Protein AF-A0A3C0KYB4-F1 (afdb_monomer_lite)

Sequence (157 aa):
STVRALIQLGHLSERVPTQLRNATVFNRALFWNMKHEPSVLAAITDAELQVWLDALTALPLQMTPSKAPGLELVQRELRQAAALCQHGLEKLQLKRLATAGILSPAKQRIRFNRLKQSQSSLIDEHQALWLSRNRLGGLKESVAHLAVRLPAARPNH

Foldseek 3Di:
DLVVLVVLLVCLQVLDDFPDDPDGLLLVLQLDQLPDDPVRLVPQDPVNLVSSLVSLVCSLVVDDQDPPVVVNLSSLVSNLSSLSSNLSSLSVVLSVCVVVVVDDLVRSVVSVVVSVVSLVVSLVSLLVSCVVPHDPPPNVVVSVSSPRHHDPSDDDD

pLDDT: mean 89.82, std 9.38, range [36.19, 97.06]

Radius of gyration: 16.48 Å; chains: 1; bounding box: 40×35×43 Å

Structure (mmCIF, N/CA/C/O backbone):
data_AF-A0A3C0KYB4-F1
#
_entry.id   AF-A0A3C0KYB4-F1
#
loop_
_atom_site.group_PDB
_atom_site.id
_atom_site.type_symbol
_atom_site.label_atom_id
_atom_site.label_alt_id
_atom_site.label_comp_id
_atom_site.label_asym_id
_atom_site.label_entity_id
_atom_site.label_seq_id
_atom_site.pdbx_PDB_ins_code
_atom_site.Cartn_x
_atom_site.Cartn_y
_atom_site.Cartn_z
_atom_site.occupancy
_atom_site.B_iso_or_equiv
_atom_site.auth_seq_id
_atom_site.auth_comp_id
_atom_site.auth_asym_id
_atom_site.auth_atom_id
_atom_site.pdbx_PDB_model_num
ATOM 1 N N . SER A 1 1 ? 0.353 15.837 14.507 1.00 86.94 1 SER A N 1
ATOM 2 C CA . SER A 1 1 ? -0.878 15.431 15.221 1.00 86.94 1 SER A CA 1
ATOM 3 C C . SER A 1 1 ? -1.648 14.431 14.367 1.00 86.94 1 SER A C 1
ATOM 5 O O . SER A 1 1 ? -1.530 14.484 13.146 1.00 86.94 1 SER A O 1
ATOM 7 N N . THR A 1 2 ? -2.443 13.539 14.973 1.00 90.75 2 THR A N 1
ATOM 8 C CA . THR A 1 2 ? -3.239 12.519 14.250 1.00 90.75 2 THR A CA 1
ATOM 9 C C . THR A 1 2 ? -4.149 13.125 13.180 1.00 90.75 2 THR A C 1
ATOM 11 O O . THR A 1 2 ? -4.204 12.620 12.067 1.00 90.75 2 THR A O 1
ATOM 14 N N . VAL A 1 3 ? -4.797 14.257 13.478 1.00 90.88 3 VAL A N 1
ATOM 15 C CA . VAL A 1 3 ? -5.669 14.969 12.526 1.00 90.88 3 VAL A CA 1
ATOM 16 C C . VAL A 1 3 ? -4.907 15.390 11.268 1.00 90.88 3 VAL A C 1
ATOM 18 O O . VAL A 1 3 ? -5.380 15.177 10.157 1.00 90.88 3 VAL A O 1
ATOM 21 N N . ARG A 1 4 ? -3.692 15.933 11.421 1.00 90.19 4 ARG A N 1
ATOM 22 C CA . ARG A 1 4 ? -2.855 16.308 10.273 1.00 90.19 4 ARG A CA 1
ATOM 23 C C . ARG A 1 4 ? -2.484 15.087 9.430 1.00 90.19 4 ARG A C 1
ATOM 25 O O . ARG A 1 4 ? -2.536 15.174 8.210 1.00 90.19 4 ARG A O 1
ATOM 32 N N . ALA A 1 5 ? -2.139 13.971 10.073 1.00 91.31 5 ALA A N 1
ATOM 33 C CA . ALA A 1 5 ? -1.811 12.728 9.378 1.00 91.31 5 ALA A CA 1
ATOM 34 C C . ALA A 1 5 ? -3.015 12.180 8.590 1.00 91.31 5 ALA A C 1
ATOM 36 O O . ALA A 1 5 ? -2.856 11.795 7.436 1.00 91.31 5 ALA A O 1
ATOM 37 N N . LEU A 1 6 ? -4.220 12.224 9.172 1.00 92.44 6 LEU A N 1
ATOM 38 C CA . LEU A 1 6 ? -5.470 11.864 8.496 1.00 92.44 6 LEU A CA 1
ATOM 39 C C . LEU A 1 6 ? -5.706 12.725 7.246 1.00 92.44 6 LEU A C 1
ATOM 41 O O . LEU A 1 6 ? -5.920 12.183 6.165 1.00 92.44 6 LEU A O 1
ATOM 45 N N . ILE A 1 7 ? -5.618 14.052 7.385 1.00 92.19 7 ILE A N 1
ATOM 46 C CA . ILE A 1 7 ? -5.792 14.992 6.268 1.00 92.19 7 ILE A CA 1
ATOM 47 C C . ILE A 1 7 ? -4.764 14.693 5.170 1.00 92.19 7 ILE A C 1
ATOM 49 O O . ILE A 1 7 ? -5.121 14.498 4.012 1.00 92.19 7 ILE A O 1
ATOM 53 N N . GLN A 1 8 ? -3.484 14.574 5.523 1.00 91.75 8 GLN A N 1
ATOM 54 C CA . GLN A 1 8 ? -2.430 14.294 4.548 1.00 91.75 8 GLN A CA 1
ATOM 55 C C . GLN A 1 8 ? -2.599 12.957 3.824 1.00 91.75 8 GLN A C 1
ATOM 57 O O . GLN A 1 8 ? -2.256 12.882 2.645 1.00 91.75 8 GLN A O 1
ATOM 62 N N . LEU A 1 9 ? -3.098 11.920 4.507 1.00 91.31 9 LEU A N 1
ATOM 63 C CA . LEU A 1 9 ? -3.398 10.636 3.878 1.00 91.31 9 LEU A CA 1
ATOM 64 C C . LEU A 1 9 ? -4.542 10.774 2.866 1.00 91.31 9 LEU A C 1
ATOM 66 O O . LEU A 1 9 ? -4.445 10.228 1.770 1.00 91.31 9 LEU A O 1
ATOM 70 N N . GLY A 1 10 ? -5.591 11.531 3.207 1.00 89.56 10 GLY A N 1
ATOM 71 C CA . GLY A 1 10 ? -6.722 11.804 2.314 1.00 89.56 10 GLY A CA 1
ATOM 72 C C . GLY A 1 10 ? -6.312 12.551 1.042 1.00 89.56 10 GLY A C 1
ATOM 73 O O . GLY A 1 10 ? -6.706 12.160 -0.051 1.00 89.56 10 GLY A O 1
ATOM 74 N N . HIS A 1 11 ? -5.439 13.553 1.168 1.00 90.50 11 HIS A N 1
ATOM 75 C CA . HIS A 1 11 ? -4.924 14.332 0.032 1.00 90.50 11 HIS A CA 1
ATOM 76 C C . HIS A 1 11 ? -3.738 13.672 -0.688 1.00 90.50 11 HIS A C 1
ATOM 78 O O . HIS A 1 11 ? -3.155 14.252 -1.605 1.00 90.50 11 HIS A O 1
ATOM 84 N N . LEU A 1 12 ? -3.324 12.465 -0.289 1.00 90.06 12 LEU A N 1
ATOM 85 C CA . LEU A 1 12 ? -2.121 11.838 -0.833 1.00 90.06 12 LEU A CA 1
ATOM 86 C C . LEU A 1 12 ? -2.215 11.633 -2.352 1.00 90.06 12 LEU A C 1
ATOM 88 O O . LEU A 1 12 ? -1.241 11.869 -3.066 1.00 90.06 12 LEU A O 1
ATOM 92 N N . SER A 1 13 ? -3.389 11.245 -2.856 1.00 86.69 13 SER A N 1
ATOM 93 C CA . SER A 1 13 ? -3.623 11.042 -4.289 1.00 86.69 13 SER A CA 1
ATOM 94 C C . SER A 1 13 ? -3.618 12.332 -5.110 1.00 86.69 13 SER A C 1
ATOM 96 O O . SER A 1 13 ? -3.471 12.253 -6.321 1.00 86.69 13 SER A O 1
ATOM 98 N N . GLU A 1 14 ? -3.766 13.499 -4.479 1.00 88.00 14 GLU A N 1
ATOM 99 C CA . GLU A 1 14 ? -3.781 14.807 -5.154 1.00 88.00 14 GLU A CA 1
ATOM 100 C C . GLU A 1 14 ? -2.370 15.371 -5.369 1.00 88.00 14 GLU A C 1
ATOM 102 O O . GLU A 1 14 ? -2.187 16.294 -6.156 1.00 88.00 14 GLU A O 1
ATOM 107 N N . ARG A 1 15 ? -1.351 14.808 -4.699 1.00 87.19 15 ARG A N 1
ATOM 108 C CA . ARG A 1 15 ? 0.046 15.268 -4.815 1.00 87.19 15 ARG A CA 1
ATOM 109 C C . ARG A 1 15 ? 0.636 15.095 -6.211 1.00 87.19 15 ARG A C 1
ATOM 111 O O . ARG A 1 15 ? 1.601 15.771 -6.547 1.00 87.19 15 ARG A O 1
ATOM 118 N N . VAL A 1 16 ? 0.078 14.173 -6.986 1.00 85.19 16 VAL A N 1
ATOM 119 C CA . VAL A 1 16 ? 0.432 13.939 -8.382 1.00 85.19 16 VAL A CA 1
ATOM 120 C C . VAL A 1 16 ? -0.881 13.860 -9.156 1.00 85.19 16 VAL A C 1
ATOM 122 O O . VAL A 1 16 ? -1.760 13.088 -8.766 1.00 85.19 16 VAL A O 1
ATOM 125 N N . PRO A 1 17 ? -1.052 14.634 -10.236 1.00 82.19 17 PRO A N 1
ATOM 126 C CA . PRO A 1 17 ? -2.264 14.581 -11.037 1.00 82.19 17 PRO A CA 1
ATOM 127 C C . PRO A 1 17 ? -2.394 13.211 -11.713 1.00 82.19 17 PRO A C 1
ATOM 129 O O . PRO A 1 17 ? -1.499 12.762 -12.422 1.00 82.19 17 PRO A O 1
ATOM 132 N N . THR A 1 18 ? -3.534 12.542 -11.525 1.00 78.38 18 THR A N 1
ATOM 133 C CA . THR A 1 18 ? -3.816 11.252 -12.175 1.00 78.38 18 THR A CA 1
ATOM 134 C C . THR A 1 18 ? -5.150 11.302 -12.905 1.00 78.38 18 THR A C 1
ATOM 136 O O . THR A 1 18 ? -6.094 11.947 -12.458 1.00 78.38 18 THR A O 1
ATOM 139 N N . GLN A 1 19 ? -5.257 10.600 -14.034 1.00 75.81 19 GLN A N 1
ATOM 140 C CA . GLN A 1 19 ? -6.494 10.544 -14.828 1.00 75.81 19 GLN A CA 1
ATOM 141 C C . GLN A 1 19 ? -7.499 9.488 -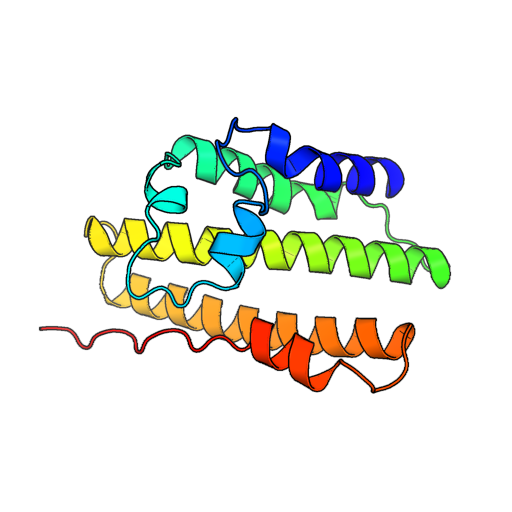14.320 1.00 75.81 19 GLN A C 1
ATOM 143 O O . GLN A 1 19 ? -8.458 9.139 -15.012 1.00 75.81 19 GLN A O 1
ATOM 148 N N . LEU A 1 20 ? -7.286 8.929 -13.125 1.00 78.38 20 LEU A N 1
ATOM 149 C CA . LEU A 1 20 ? -8.144 7.885 -12.575 1.00 78.38 20 LEU A CA 1
ATOM 150 C C . LEU A 1 20 ? -9.439 8.488 -12.013 1.00 78.38 20 LEU A C 1
ATOM 152 O O . LEU A 1 20 ? -9.407 9.275 -11.077 1.00 78.38 20 LEU A O 1
ATOM 156 N N . ARG A 1 21 ? -10.593 8.082 -12.562 1.00 70.62 21 ARG A N 1
ATOM 157 C CA . ARG A 1 21 ? -11.911 8.598 -12.137 1.00 70.62 21 ARG A CA 1
ATOM 158 C C . ARG A 1 21 ? -12.558 7.818 -10.983 1.00 70.62 21 ARG A C 1
ATOM 160 O O . ARG A 1 21 ? -13.207 8.422 -10.145 1.00 70.62 21 ARG A O 1
ATOM 167 N N . ASN A 1 22 ? -12.359 6.494 -10.920 1.00 76.44 22 ASN A N 1
ATOM 168 C CA . ASN A 1 22 ? -13.054 5.592 -9.975 1.00 76.44 22 ASN A CA 1
ATOM 169 C C . ASN A 1 22 ? -12.098 4.735 -9.123 1.00 76.44 22 ASN A C 1
ATOM 171 O O . ASN A 1 22 ? -12.468 3.667 -8.640 1.00 76.44 22 ASN A O 1
ATOM 175 N N . ALA A 1 23 ? -10.831 5.130 -9.014 1.00 81.94 23 ALA A N 1
ATOM 176 C CA . ALA A 1 23 ? -9.834 4.427 -8.214 1.00 81.94 23 ALA A CA 1
ATOM 177 C C . ALA A 1 23 ? -8.679 5.369 -7.883 1.00 81.94 23 ALA A C 1
ATOM 179 O O . ALA A 1 23 ? -8.433 6.327 -8.606 1.00 81.94 23 ALA A O 1
ATOM 180 N N . THR A 1 24 ? -7.916 5.048 -6.846 1.00 88.88 24 THR A N 1
ATOM 181 C CA . THR A 1 24 ? -6.616 5.680 -6.609 1.00 88.88 24 THR A CA 1
ATOM 182 C C . THR A 1 24 ? -5.500 4.828 -7.210 1.00 88.88 24 THR A C 1
ATOM 184 O O . THR A 1 24 ? -5.656 3.615 -7.400 1.00 88.88 24 THR A O 1
ATOM 187 N N . VAL A 1 25 ? -4.341 5.441 -7.472 1.00 91.88 25 VAL A N 1
ATOM 188 C CA . VAL A 1 25 ? -3.119 4.701 -7.836 1.00 91.88 25 VAL A CA 1
ATOM 189 C C . VAL A 1 25 ? -2.789 3.659 -6.771 1.00 91.88 25 VAL A C 1
ATOM 191 O O . VAL A 1 25 ? -2.456 2.527 -7.112 1.00 91.88 25 VAL A O 1
ATOM 194 N N . PHE A 1 26 ? -2.982 3.992 -5.491 1.00 93.62 26 PHE A N 1
ATOM 195 C CA . PHE A 1 26 ? -2.755 3.076 -4.372 1.00 93.62 26 PHE A CA 1
ATOM 196 C C . PHE A 1 26 ? -3.633 1.828 -4.464 1.00 93.62 26 PHE A C 1
ATOM 198 O O . PHE A 1 26 ? -3.122 0.721 -4.339 1.00 93.62 26 PHE A O 1
ATOM 205 N N . ASN A 1 27 ? -4.930 1.981 -4.756 1.00 91.56 27 ASN A N 1
ATOM 206 C CA . ASN A 1 27 ? -5.844 0.851 -4.934 1.00 91.56 27 ASN A CA 1
ATOM 207 C C . ASN A 1 27 ? -5.412 -0.040 -6.112 1.00 91.56 27 ASN A C 1
ATOM 209 O O . ASN A 1 27 ? -5.287 -1.258 -5.967 1.00 91.56 27 ASN A O 1
ATOM 213 N N . ARG A 1 28 ? -5.112 0.575 -7.264 1.00 92.06 28 ARG A N 1
ATOM 214 C CA . ARG A 1 28 ? -4.665 -0.142 -8.468 1.00 92.06 28 ARG A CA 1
ATOM 215 C C . ARG A 1 28 ? -3.363 -0.898 -8.227 1.00 92.06 28 ARG A C 1
ATOM 217 O O . ARG A 1 28 ? -3.244 -2.050 -8.635 1.00 92.06 28 ARG A O 1
ATOM 224 N N . ALA A 1 29 ? -2.408 -0.272 -7.549 1.00 94.38 29 ALA A N 1
ATOM 225 C CA . ALA A 1 29 ? -1.124 -0.873 -7.235 1.00 94.38 29 ALA A CA 1
ATOM 226 C C . ALA A 1 29 ? -1.255 -1.978 -6.172 1.00 94.38 29 ALA A C 1
ATOM 228 O O . ALA A 1 29 ? -0.679 -3.056 -6.329 1.00 94.38 29 ALA A O 1
ATOM 229 N N . LEU A 1 30 ? -2.062 -1.773 -5.126 1.00 94.88 30 LEU A N 1
ATOM 230 C CA . LEU A 1 30 ? -2.265 -2.728 -4.032 1.00 94.88 30 LEU A CA 1
ATOM 231 C C . LEU A 1 30 ? -2.881 -4.048 -4.504 1.00 94.88 30 LEU A C 1
ATOM 233 O O . LEU A 1 30 ? -2.380 -5.107 -4.137 1.00 94.88 30 LEU A O 1
ATOM 237 N N . PHE A 1 31 ? -3.891 -4.016 -5.371 1.00 92.88 31 PHE A N 1
ATOM 238 C CA . PHE A 1 31 ? -4.566 -5.240 -5.830 1.00 92.88 31 PHE A CA 1
ATOM 239 C C . PHE A 1 31 ? -3.966 -5.851 -7.099 1.00 92.88 31 PHE A C 1
ATOM 241 O O . PHE A 1 31 ? -4.401 -6.899 -7.574 1.00 92.88 31 PHE A O 1
ATOM 248 N N . TRP A 1 32 ? -2.926 -5.232 -7.651 1.00 93.56 32 TRP A N 1
ATOM 249 C CA . TRP A 1 32 ? -2.220 -5.768 -8.803 1.00 93.56 32 TRP A CA 1
ATOM 250 C C . TRP A 1 32 ? -1.229 -6.883 -8.429 1.00 93.56 32 TRP A C 1
ATOM 252 O O . TRP A 1 32 ? -0.446 -6.775 -7.483 1.00 93.56 32 TRP A O 1
ATOM 262 N N . ASN A 1 33 ? -1.225 -7.952 -9.228 1.00 91.31 33 ASN A N 1
ATOM 263 C CA . ASN A 1 33 ? -0.425 -9.165 -9.028 1.00 91.31 33 ASN A CA 1
ATOM 264 C C . ASN A 1 33 ? 0.986 -9.123 -9.650 1.00 91.31 33 ASN A C 1
ATOM 266 O O . ASN A 1 33 ? 1.598 -10.170 -9.824 1.00 91.31 33 ASN A O 1
ATOM 270 N N . MET A 1 34 ? 1.493 -7.956 -10.055 1.00 92.94 34 MET A N 1
ATOM 271 C CA . MET A 1 34 ? 2.843 -7.767 -10.621 1.00 92.94 34 MET A CA 1
ATOM 272 C C . MET A 1 34 ? 3.157 -8.467 -11.963 1.00 92.94 34 MET A C 1
ATOM 274 O O . MET A 1 34 ? 4.292 -8.376 -12.452 1.00 92.94 34 MET A O 1
ATOM 278 N N . LYS A 1 35 ? 2.196 -9.153 -12.604 1.00 89.00 35 LYS A N 1
ATOM 279 C CA . LYS A 1 35 ? 2.444 -9.846 -13.884 1.00 89.00 35 LYS A CA 1
ATOM 280 C C . LYS A 1 35 ? 2.685 -8.857 -15.029 1.00 89.00 35 LYS A C 1
ATOM 282 O O . LYS A 1 35 ? 3.806 -8.775 -15.536 1.00 89.00 35 LYS A O 1
ATOM 287 N N . HIS A 1 36 ? 1.666 -8.076 -15.377 1.00 87.62 36 HIS A N 1
ATOM 288 C CA . HIS A 1 36 ? 1.720 -7.030 -16.404 1.00 87.62 36 HIS A CA 1
ATOM 289 C C . HIS A 1 36 ? 1.376 -5.692 -15.768 1.00 87.62 36 HIS A C 1
ATOM 291 O O . HIS A 1 36 ? 0.340 -5.608 -15.113 1.00 87.62 36 HIS A O 1
ATOM 297 N N . GLU A 1 37 ? 2.245 -4.690 -15.912 1.00 90.19 37 GLU A N 1
ATOM 298 C CA . GLU A 1 37 ? 1.992 -3.355 -15.364 1.00 90.19 37 GLU A CA 1
ATOM 299 C C . GLU A 1 37 ? 0.735 -2.764 -16.017 1.00 90.19 37 GLU A C 1
ATOM 301 O O . GLU A 1 37 ? 0.679 -2.682 -17.245 1.00 90.19 37 GLU A O 1
ATOM 306 N N . PRO A 1 38 ? -0.303 -2.406 -15.238 1.00 89.81 38 PR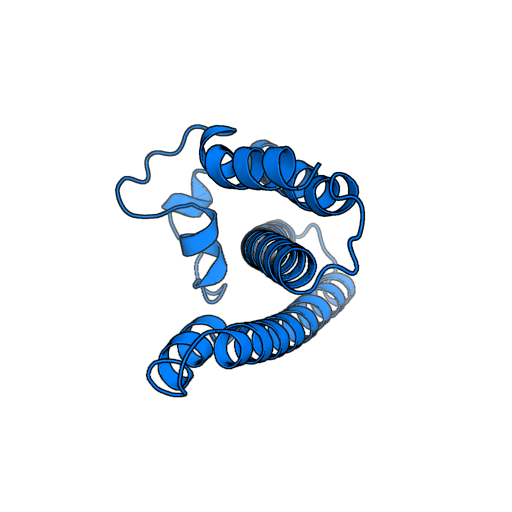O A N 1
ATOM 307 C CA . PRO A 1 38 ? -1.480 -1.739 -15.772 1.00 89.81 38 PRO A CA 1
ATOM 308 C C . PRO A 1 38 ? -1.081 -0.418 -16.435 1.00 89.81 38 PRO A C 1
ATOM 310 O O . PRO A 1 38 ? -0.287 0.328 -15.866 1.00 89.81 38 PRO A O 1
ATOM 313 N N . SER A 1 39 ? -1.685 -0.082 -17.577 1.00 87.81 39 SER A N 1
ATOM 314 C CA . SER A 1 39 ? -1.401 1.163 -18.315 1.00 87.81 39 SER A CA 1
ATOM 315 C C . SER A 1 39 ? -1.517 2.420 -17.447 1.00 87.81 39 SER A C 1
ATOM 317 O O . SER A 1 39 ? -0.716 3.340 -17.564 1.00 87.81 39 SER A O 1
ATOM 319 N N . VAL A 1 40 ? -2.473 2.428 -16.516 1.00 86.88 40 VAL A N 1
ATOM 320 C CA . VAL A 1 40 ? -2.667 3.524 -15.556 1.00 86.88 40 VAL A CA 1
ATOM 321 C C . VAL A 1 40 ? -1.503 3.693 -14.579 1.00 86.88 40 VAL A C 1
ATOM 323 O O . VAL A 1 40 ? -1.252 4.808 -14.141 1.00 86.88 40 VAL A O 1
ATOM 326 N N . LEU A 1 41 ? -0.804 2.608 -14.225 1.00 90.50 41 LEU A N 1
ATOM 327 C CA . LEU A 1 41 ? 0.411 2.685 -13.413 1.00 90.50 41 LEU A CA 1
ATOM 328 C C . LEU A 1 41 ? 1.600 3.078 -14.288 1.00 90.50 41 LEU A C 1
ATOM 330 O O . LEU A 1 41 ? 2.392 3.904 -13.860 1.00 90.50 41 LEU A O 1
ATOM 334 N N . ALA A 1 42 ? 1.670 2.576 -15.525 1.00 89.25 42 ALA A N 1
ATOM 335 C CA . ALA A 1 42 ? 2.727 2.912 -16.482 1.00 89.25 42 ALA A CA 1
ATOM 336 C C . ALA A 1 42 ? 2.802 4.413 -16.817 1.00 89.25 42 ALA A C 1
ATOM 338 O O . ALA A 1 42 ? 3.878 4.907 -17.132 1.00 89.25 42 ALA A O 1
ATOM 339 N N . ALA A 1 43 ? 1.686 5.141 -16.710 1.00 89.00 43 ALA A N 1
ATOM 340 C CA . ALA A 1 43 ? 1.644 6.592 -16.894 1.00 89.00 43 ALA A CA 1
ATOM 341 C C . ALA A 1 43 ? 2.309 7.390 -15.753 1.00 89.00 43 ALA A C 1
ATOM 343 O O . ALA A 1 43 ? 2.622 8.559 -15.944 1.00 89.00 43 ALA A O 1
ATOM 344 N N . ILE A 1 44 ? 2.517 6.780 -14.581 1.00 91.25 44 ILE A N 1
ATOM 345 C CA . ILE A 1 44 ? 3.195 7.407 -13.439 1.00 91.25 44 ILE A CA 1
ATOM 346 C C . ILE A 1 44 ? 4.706 7.339 -13.657 1.00 91.25 44 ILE A C 1
ATOM 348 O O . ILE A 1 44 ? 5.244 6.256 -13.874 1.00 91.25 44 ILE A O 1
ATOM 352 N N . THR A 1 45 ? 5.422 8.446 -13.526 1.00 92.62 45 THR A N 1
ATOM 353 C CA . THR A 1 45 ? 6.891 8.474 -13.578 1.00 92.62 45 THR A CA 1
ATOM 354 C C . THR A 1 45 ? 7.528 7.969 -12.278 1.00 92.62 45 THR A C 1
ATOM 356 O O . THR A 1 45 ? 6.906 7.949 -11.217 1.00 92.62 45 THR A O 1
ATOM 359 N N . ASP A 1 46 ? 8.802 7.573 -12.320 1.00 93.12 46 ASP A N 1
ATOM 360 C CA . ASP A 1 46 ? 9.510 7.141 -11.104 1.00 93.12 46 ASP A CA 1
ATOM 361 C C . ASP A 1 46 ? 9.707 8.285 -10.092 1.00 93.12 46 ASP A C 1
ATOM 363 O O . ASP A 1 46 ? 9.715 8.043 -8.885 1.00 93.12 46 ASP A O 1
ATOM 367 N N . ALA A 1 47 ? 9.796 9.534 -10.561 1.00 93.12 47 ALA A N 1
ATOM 368 C CA . ALA A 1 47 ? 9.854 10.711 -9.696 1.00 93.12 47 ALA A CA 1
ATOM 369 C C . ALA A 1 47 ? 8.531 10.921 -8.939 1.00 93.12 47 ALA A C 1
ATOM 371 O O . ALA A 1 47 ? 8.531 11.101 -7.724 1.00 93.12 47 ALA A O 1
ATOM 372 N N . GLU A 1 48 ? 7.395 10.827 -9.634 1.00 93.75 48 GLU A N 1
ATOM 373 C CA . GLU A 1 48 ? 6.061 10.913 -9.024 1.00 93.75 48 GLU A CA 1
ATOM 374 C C . GLU A 1 48 ? 5.803 9.767 -8.041 1.00 93.75 48 GLU A C 1
ATOM 376 O O . GLU A 1 48 ? 5.263 9.975 -6.953 1.00 93.75 48 GLU A O 1
ATOM 381 N N . LEU A 1 49 ? 6.247 8.556 -8.388 1.00 94.56 49 LEU A N 1
ATOM 382 C CA . LEU A 1 49 ? 6.213 7.408 -7.488 1.00 94.56 49 LEU A CA 1
ATOM 383 C C . LEU A 1 49 ? 6.977 7.694 -6.188 1.00 94.56 49 LEU A C 1
ATOM 385 O O . LEU A 1 49 ? 6.480 7.390 -5.100 1.00 94.56 49 LEU A O 1
ATOM 389 N N . GLN A 1 50 ? 8.163 8.298 -6.294 1.00 94.75 50 GLN A N 1
ATOM 390 C CA . GLN A 1 50 ? 8.992 8.626 -5.139 1.00 94.75 50 GLN A CA 1
ATOM 391 C C . GLN A 1 50 ? 8.338 9.682 -4.238 1.00 94.75 50 GLN A C 1
ATOM 393 O O . GLN A 1 50 ? 8.352 9.516 -3.020 1.00 94.75 50 GLN A O 1
ATOM 398 N N . VAL A 1 51 ? 7.666 10.691 -4.809 1.00 95.00 51 VAL A N 1
ATOM 399 C CA . VAL A 1 51 ? 6.909 11.701 -4.041 1.00 95.00 51 VAL A CA 1
ATOM 400 C C . VAL A 1 51 ? 5.901 11.046 -3.091 1.00 95.00 51 VAL A C 1
ATOM 402 O O . VAL A 1 51 ? 5.777 11.452 -1.931 1.00 95.00 51 VAL A O 1
ATOM 405 N N . TRP A 1 52 ? 5.183 10.017 -3.548 1.00 95.44 52 TRP A N 1
ATOM 406 C CA . TRP A 1 52 ? 4.245 9.294 -2.690 1.00 95.44 52 TRP A CA 1
ATOM 407 C C . TRP A 1 52 ? 4.930 8.399 -1.659 1.00 95.44 52 TRP A C 1
ATOM 409 O O . TRP A 1 52 ? 4.468 8.345 -0.519 1.00 95.44 52 TRP A O 1
ATOM 419 N N . LEU A 1 53 ? 6.013 7.711 -2.026 1.00 95.31 53 LEU A N 1
ATOM 420 C CA . LEU A 1 53 ? 6.768 6.869 -1.093 1.00 95.31 53 LEU A CA 1
ATOM 421 C C . LEU A 1 53 ? 7.349 7.692 0.066 1.00 95.31 53 LEU A C 1
ATOM 423 O O . LEU A 1 53 ? 7.212 7.297 1.227 1.00 95.31 53 LEU A O 1
ATOM 427 N N . ASP A 1 54 ? 7.919 8.860 -0.226 1.00 93.94 54 ASP A N 1
ATOM 428 C CA . ASP A 1 54 ? 8.470 9.766 0.786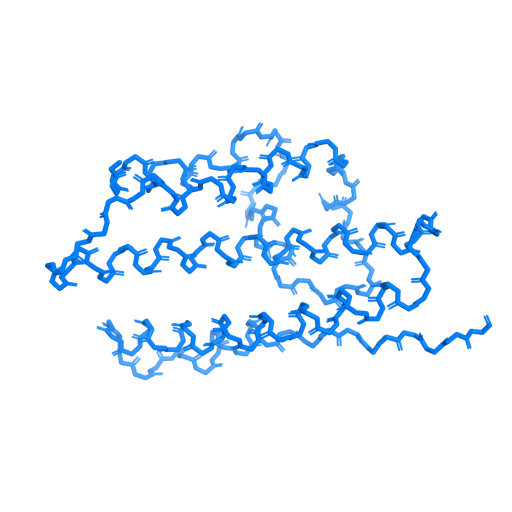 1.00 93.94 54 ASP A CA 1
ATOM 429 C C . ASP A 1 54 ? 7.368 10.281 1.718 1.00 93.94 54 ASP A C 1
ATOM 431 O O . ASP A 1 54 ? 7.503 10.269 2.946 1.00 93.94 54 ASP A O 1
ATOM 435 N N . ALA A 1 55 ? 6.228 10.667 1.140 1.00 93.38 55 ALA A N 1
ATOM 436 C CA . ALA A 1 55 ? 5.065 11.125 1.887 1.00 93.38 55 ALA A CA 1
ATOM 437 C C . ALA A 1 55 ? 4.523 10.061 2.853 1.00 93.38 55 ALA A C 1
ATOM 439 O O . ALA A 1 55 ? 4.214 10.372 4.005 1.00 93.38 55 ALA A O 1
ATOM 440 N N . LEU A 1 56 ? 4.417 8.814 2.389 1.00 94.06 56 LEU A N 1
ATOM 441 C CA . LEU A 1 56 ? 3.932 7.683 3.179 1.00 94.06 56 LEU A CA 1
ATOM 442 C C . LEU A 1 56 ? 4.910 7.304 4.292 1.00 94.06 56 LEU A C 1
ATOM 444 O O . LEU A 1 56 ? 4.480 7.061 5.417 1.00 94.06 56 LEU A O 1
ATOM 448 N N . THR A 1 57 ? 6.213 7.343 4.012 1.00 91.31 57 THR A N 1
ATOM 449 C CA . THR A 1 57 ? 7.265 7.058 5.000 1.00 91.31 57 THR A CA 1
ATOM 450 C C . THR A 1 57 ? 7.285 8.099 6.122 1.00 91.31 57 THR A C 1
ATOM 452 O O . THR A 1 57 ? 7.486 7.766 7.290 1.00 91.31 57 THR A O 1
ATOM 455 N N . ALA A 1 58 ? 7.028 9.368 5.797 1.00 89.25 58 ALA A N 1
ATOM 456 C CA . ALA A 1 58 ? 6.999 10.449 6.778 1.00 89.25 58 ALA A CA 1
ATOM 457 C C . ALA A 1 58 ? 5.724 10.467 7.640 1.00 89.25 58 ALA A C 1
ATOM 459 O O . ALA A 1 58 ? 5.712 11.081 8.708 1.00 89.25 58 ALA A O 1
ATOM 460 N N . LEU A 1 59 ? 4.632 9.838 7.197 1.00 88.56 59 LEU A N 1
ATOM 461 C CA . LEU A 1 59 ? 3.317 9.977 7.827 1.00 88.56 59 LEU A CA 1
ATOM 462 C C . LEU A 1 59 ? 3.254 9.415 9.262 1.00 88.56 59 LEU A C 1
ATOM 464 O O . LEU A 1 59 ? 2.780 10.136 10.148 1.00 88.56 59 LEU A O 1
ATOM 468 N N . PRO A 1 60 ? 3.769 8.202 9.562 1.00 84.19 60 PRO A N 1
ATOM 469 C CA . PRO A 1 60 ? 3.795 7.670 10.926 1.00 84.19 60 PRO A CA 1
ATOM 470 C C . PRO A 1 60 ? 4.543 8.560 11.922 1.00 84.19 60 PRO A C 1
ATOM 472 O O . PRO A 1 60 ? 4.132 8.653 13.078 1.00 84.19 60 PRO A O 1
ATOM 475 N N . LEU A 1 61 ? 5.593 9.253 11.469 1.00 82.25 61 LEU A N 1
ATOM 476 C CA . LEU A 1 61 ? 6.435 10.121 12.300 1.00 82.25 61 LEU A CA 1
ATOM 477 C C . LEU A 1 61 ? 5.697 11.378 12.788 1.00 82.25 61 LEU A C 1
ATOM 479 O O . LEU A 1 61 ? 6.104 12.005 13.760 1.00 82.25 61 LEU A O 1
ATOM 483 N N . GLN A 1 62 ? 4.590 11.748 12.141 1.00 83.19 62 GLN A N 1
ATOM 484 C CA . GLN A 1 62 ? 3.807 12.937 12.490 1.00 83.19 62 GLN A CA 1
ATOM 485 C C . GLN A 1 62 ? 2.748 12.679 13.572 1.00 83.19 62 GLN A C 1
ATOM 487 O O . GLN A 1 62 ? 2.082 13.617 14.041 1.00 83.19 62 GLN A O 1
ATOM 492 N N . MET A 1 63 ? 2.544 11.415 13.948 1.00 89.38 63 MET A N 1
ATOM 493 C CA . MET A 1 63 ? 1.567 11.008 14.950 1.00 89.38 63 MET A CA 1
ATOM 494 C C . MET A 1 63 ? 2.240 10.828 16.307 1.00 89.38 63 MET A C 1
ATOM 496 O O . MET A 1 63 ? 3.028 9.908 16.500 1.00 89.38 63 MET A O 1
ATOM 500 N N . THR A 1 64 ? 1.876 11.669 17.273 1.00 89.94 64 THR A N 1
ATOM 501 C CA . THR A 1 64 ? 2.254 11.474 18.676 1.00 89.94 64 THR A CA 1
ATOM 502 C C . THR A 1 64 ? 1.524 10.244 19.220 1.00 89.94 64 THR A C 1
ATOM 504 O O . THR A 1 64 ? 0.291 10.257 19.201 1.00 89.94 64 THR A O 1
ATOM 507 N N . PRO A 1 65 ? 2.222 9.193 19.686 1.00 88.44 65 PRO A N 1
ATOM 508 C CA . PRO A 1 65 ? 1.571 7.999 20.216 1.00 88.44 65 PRO A CA 1
ATOM 509 C C . PRO A 1 65 ? 0.612 8.342 21.358 1.00 88.44 65 PRO A C 1
ATOM 511 O O . PRO A 1 65 ? 0.953 9.118 22.250 1.00 88.44 65 PRO A O 1
ATOM 514 N N . SER A 1 66 ? -0.584 7.763 21.330 1.00 89.12 66 SER A N 1
ATOM 515 C CA . SER A 1 66 ? -1.558 7.877 22.414 1.00 89.12 66 SER A CA 1
ATOM 516 C C . SER A 1 66 ? -1.875 6.503 22.989 1.00 89.12 66 SER A C 1
ATOM 518 O O . SER A 1 66 ? -1.913 5.528 22.248 1.00 89.12 66 SER A O 1
ATOM 520 N N . LYS A 1 67 ? -2.128 6.451 24.302 1.00 88.50 67 LYS A N 1
ATOM 521 C CA . LYS A 1 67 ? -2.665 5.271 25.003 1.00 88.50 67 LYS A CA 1
ATOM 522 C C . LYS A 1 67 ? -4.183 5.346 25.209 1.00 88.50 67 LYS A C 1
ATOM 524 O O . LYS A 1 67 ? -4.762 4.468 25.836 1.00 88.50 67 LYS A O 1
ATOM 529 N N . ALA A 1 68 ? -4.830 6.427 24.763 1.00 91.31 68 ALA A N 1
ATOM 530 C CA . ALA A 1 68 ? -6.280 6.538 24.842 1.00 91.31 68 ALA A CA 1
ATOM 531 C C . ALA A 1 68 ? -6.893 5.556 23.823 1.00 91.31 68 ALA A C 1
ATOM 533 O O . ALA A 1 68 ? -6.647 5.747 22.630 1.00 91.31 68 ALA A O 1
ATOM 534 N N . PRO A 1 69 ? -7.696 4.552 24.237 1.00 84.88 69 PRO A N 1
ATOM 535 C CA . PRO A 1 69 ? -8.036 3.406 23.385 1.00 84.88 69 PRO A CA 1
ATOM 536 C C . PRO A 1 69 ? -8.613 3.773 22.011 1.00 84.88 69 PRO A C 1
ATOM 538 O O . PRO A 1 69 ? -8.196 3.232 20.989 1.00 84.88 69 PRO A O 1
ATOM 541 N N . GLY A 1 70 ? -9.530 4.745 21.959 1.00 89.12 70 GLY A N 1
ATOM 542 C CA . GLY A 1 70 ? -10.120 5.193 20.694 1.00 89.12 70 GLY A CA 1
ATOM 543 C C . GLY A 1 70 ? -9.114 5.885 19.770 1.00 89.12 70 GLY A C 1
ATOM 544 O O . GLY A 1 70 ? -9.106 5.644 18.566 1.00 89.12 70 GLY A O 1
ATOM 545 N N . LEU A 1 71 ? -8.231 6.720 20.324 1.00 92.25 71 LEU A N 1
ATOM 546 C CA . LEU A 1 71 ? -7.223 7.428 19.535 1.00 92.25 71 LEU A CA 1
ATOM 547 C C . LEU A 1 71 ? -6.095 6.493 19.087 1.00 92.25 71 LEU A C 1
ATOM 549 O O . LEU A 1 71 ? -5.608 6.627 17.967 1.00 92.25 71 LEU A O 1
ATOM 553 N N . GLU A 1 72 ? -5.699 5.544 19.934 1.00 93.44 72 GLU A N 1
ATOM 554 C CA . GLU A 1 72 ? -4.730 4.504 19.591 1.00 93.44 72 GLU A CA 1
ATOM 555 C C . GLU A 1 72 ? -5.225 3.664 18.408 1.00 93.44 72 GLU A C 1
ATOM 557 O O . GLU A 1 72 ? -4.484 3.470 17.442 1.00 93.44 72 GLU A O 1
ATOM 562 N N . LEU A 1 73 ? -6.493 3.237 18.441 1.00 93.69 73 LEU A N 1
ATOM 563 C CA . LEU A 1 73 ? -7.108 2.486 17.350 1.00 93.69 73 LEU A CA 1
ATOM 564 C C . LEU A 1 73 ? -7.081 3.279 16.037 1.00 93.69 73 LEU A C 1
ATOM 566 O O . LEU A 1 73 ? -6.582 2.772 15.036 1.00 93.69 73 LEU A O 1
ATOM 570 N N . VAL A 1 74 ? -7.512 4.545 16.053 1.00 93.88 74 VAL A N 1
ATOM 571 C CA . VAL A 1 74 ? -7.465 5.420 14.865 1.00 93.88 74 VAL A CA 1
ATOM 572 C C . VAL A 1 74 ? -6.035 5.580 14.343 1.00 93.88 74 VAL A C 1
ATOM 574 O O . VAL A 1 74 ? -5.793 5.547 13.139 1.00 93.88 74 VAL A O 1
ATOM 577 N N . GLN A 1 75 ? -5.048 5.730 15.229 1.00 94.75 75 GLN A N 1
ATOM 578 C CA . GLN A 1 75 ? -3.647 5.814 14.816 1.00 94.75 75 GLN A CA 1
ATOM 579 C C . GLN A 1 75 ? -3.158 4.519 14.163 1.00 94.75 75 GLN A C 1
ATOM 581 O O . GLN A 1 75 ? -2.413 4.585 13.185 1.00 94.75 75 GLN A O 1
ATOM 586 N N . ARG A 1 76 ? -3.563 3.350 14.671 1.00 95.12 76 ARG A N 1
ATOM 587 C CA . ARG A 1 76 ? -3.249 2.062 14.039 1.00 95.12 76 ARG A CA 1
ATOM 588 C C . ARG A 1 76 ? -3.895 1.943 12.660 1.00 95.12 76 ARG A C 1
ATOM 590 O O . ARG A 1 76 ? -3.194 1.599 11.715 1.00 95.12 76 ARG A O 1
ATOM 597 N N . GLU A 1 77 ? -5.164 2.327 12.514 1.00 95.38 77 GLU A N 1
ATOM 598 C CA . GLU A 1 77 ? -5.862 2.350 11.218 1.00 95.38 77 GLU A CA 1
ATOM 599 C C . GLU A 1 77 ? -5.142 3.238 10.193 1.00 95.38 77 GLU A C 1
ATOM 601 O O . GLU A 1 77 ? -4.929 2.828 9.052 1.00 95.38 77 GLU A O 1
ATOM 606 N N . LEU A 1 78 ? -4.698 4.431 10.600 1.00 95.38 78 LEU A N 1
ATOM 607 C CA . LEU A 1 78 ? -3.954 5.340 9.725 1.00 95.38 78 LEU A CA 1
ATOM 608 C C . LEU A 1 78 ? -2.591 4.777 9.312 1.00 95.38 78 LEU A C 1
ATOM 610 O O . LEU A 1 78 ? -2.214 4.888 8.144 1.00 95.38 78 LEU A O 1
ATOM 614 N N . ARG A 1 79 ? -1.852 4.158 10.246 1.00 95.62 79 ARG A N 1
ATOM 615 C CA . ARG A 1 79 ? -0.582 3.484 9.924 1.00 95.62 79 ARG A CA 1
ATOM 616 C C . ARG A 1 79 ? -0.808 2.332 8.952 1.00 95.62 79 ARG A C 1
ATOM 618 O O . ARG A 1 79 ? -0.062 2.219 7.985 1.00 95.62 79 ARG A O 1
ATOM 625 N N . GLN A 1 80 ? -1.847 1.530 9.172 1.00 96.00 80 GLN A N 1
ATOM 626 C CA . GLN A 1 80 ? -2.196 0.418 8.296 1.00 96.00 80 GLN A CA 1
ATOM 627 C C . GLN A 1 80 ? -2.546 0.903 6.887 1.00 96.00 80 GLN A C 1
ATOM 629 O O . GLN A 1 80 ? -2.027 0.376 5.906 1.00 96.00 80 GLN A O 1
ATOM 634 N N . ALA A 1 81 ? -3.383 1.935 6.767 1.00 95.38 81 ALA A N 1
ATOM 635 C CA . ALA A 1 81 ? -3.750 2.498 5.473 1.00 95.38 81 ALA A CA 1
ATOM 636 C C . ALA A 1 81 ? -2.524 3.042 4.717 1.00 95.38 81 ALA A C 1
ATOM 638 O O . ALA A 1 81 ? -2.352 2.752 3.533 1.00 95.38 81 ALA A O 1
ATOM 639 N N . ALA A 1 82 ? -1.629 3.760 5.404 1.00 96.00 82 ALA A N 1
ATOM 640 C CA . ALA A 1 82 ? -0.377 4.224 4.811 1.00 96.00 82 ALA A CA 1
ATOM 641 C C . ALA A 1 82 ? 0.517 3.053 4.360 1.00 96.00 82 ALA A C 1
ATOM 643 O O . ALA A 1 82 ? 1.029 3.060 3.240 1.00 96.00 82 ALA A O 1
ATOM 644 N N . ALA A 1 83 ? 0.657 2.018 5.189 1.00 96.25 83 ALA A N 1
ATOM 645 C CA . ALA A 1 83 ? 1.483 0.857 4.881 1.00 96.25 83 ALA A CA 1
ATOM 646 C C . ALA A 1 83 ? 0.929 0.035 3.699 1.00 96.25 83 ALA A C 1
ATOM 648 O O . ALA A 1 83 ? 1.698 -0.423 2.855 1.00 96.25 83 ALA A O 1
ATOM 649 N N . LEU A 1 84 ? -0.397 -0.084 3.567 1.00 96.44 84 LEU A N 1
ATOM 650 C CA . LEU A 1 84 ? -1.047 -0.692 2.399 1.00 96.44 84 LEU A CA 1
ATOM 651 C C . LEU A 1 84 ? -0.782 0.108 1.115 1.00 96.44 84 LEU A C 1
ATOM 653 O O . LEU A 1 84 ? -0.434 -0.476 0.085 1.00 96.44 84 LEU A O 1
ATOM 657 N N . CYS A 1 85 ? -0.903 1.438 1.169 1.00 96.38 85 CYS A N 1
ATOM 658 C CA . CYS A 1 85 ? -0.556 2.304 0.042 1.00 96.38 85 CYS A CA 1
ATOM 659 C C . CYS A 1 85 ? 0.911 2.115 -0.362 1.00 96.38 85 CYS A C 1
ATOM 661 O O . CYS A 1 85 ? 1.202 1.886 -1.537 1.00 96.38 85 CYS A O 1
ATOM 663 N N . GLN A 1 86 ? 1.820 2.142 0.615 1.00 96.81 86 GLN A N 1
ATOM 664 C CA . GLN A 1 86 ? 3.256 1.987 0.398 1.00 96.81 86 GLN A CA 1
ATOM 665 C C . GLN A 1 86 ? 3.575 0.631 -0.231 1.00 96.81 86 GLN A C 1
ATOM 667 O O . GLN A 1 86 ? 4.264 0.578 -1.244 1.00 96.81 86 GLN A O 1
ATOM 672 N N . HIS A 1 87 ? 2.999 -0.451 0.292 1.00 96.75 87 HIS A N 1
ATOM 673 C CA . HIS A 1 87 ? 3.179 -1.795 -0.250 1.00 96.75 87 HIS A CA 1
ATOM 674 C C . HIS A 1 87 ? 2.776 -1.883 -1.730 1.00 96.75 87 HIS A C 1
ATOM 676 O O . HIS A 1 87 ? 3.487 -2.474 -2.545 1.00 96.75 87 HIS A O 1
ATOM 682 N N . GLY A 1 88 ? 1.655 -1.260 -2.112 1.00 96.06 88 GLY A N 1
ATOM 683 C CA . GLY A 1 88 ? 1.246 -1.144 -3.513 1.00 96.06 88 GLY A CA 1
ATOM 684 C C . GLY A 1 88 ? 2.319 -0.488 -4.388 1.00 96.06 88 GLY A C 1
ATOM 685 O O . GLY A 1 88 ? 2.679 -1.025 -5.438 1.00 96.06 88 GLY A O 1
ATOM 686 N N . LEU A 1 89 ? 2.862 0.643 -3.940 1.00 96.31 89 LEU A N 1
ATOM 687 C CA . LEU A 1 89 ? 3.888 1.399 -4.662 1.00 96.31 89 LEU A CA 1
ATOM 688 C C . LEU A 1 89 ? 5.241 0.675 -4.718 1.00 96.31 89 LEU A C 1
ATOM 690 O O . LEU A 1 89 ? 5.904 0.690 -5.753 1.00 96.31 89 LEU A O 1
ATOM 694 N N . GLU A 1 90 ? 5.642 -0.020 -3.656 1.00 96.25 90 GLU A N 1
ATOM 695 C CA . GLU A 1 90 ? 6.883 -0.804 -3.625 1.00 96.25 90 GLU A CA 1
ATOM 696 C C . GLU A 1 90 ? 6.849 -1.974 -4.618 1.00 96.25 90 GLU A C 1
ATOM 698 O O . GLU A 1 90 ? 7.870 -2.301 -5.232 1.00 96.25 90 GLU A O 1
ATOM 703 N N . LYS A 1 91 ? 5.673 -2.576 -4.849 1.00 96.00 91 LYS A N 1
ATOM 704 C CA . LYS A 1 91 ? 5.491 -3.556 -5.932 1.00 96.00 91 LYS A CA 1
ATOM 705 C C . LYS A 1 91 ? 5.756 -2.934 -7.301 1.00 96.00 91 LYS A C 1
ATOM 707 O O . LYS A 1 91 ? 6.446 -3.545 -8.120 1.00 96.00 91 LYS A O 1
ATOM 712 N N . LEU A 1 92 ? 5.230 -1.733 -7.546 1.00 95.81 92 LEU A N 1
ATOM 713 C CA . LEU A 1 92 ? 5.462 -0.992 -8.788 1.00 95.81 92 LEU A CA 1
ATOM 714 C C . LEU A 1 92 ? 6.948 -0.673 -8.969 1.00 95.81 92 LEU A C 1
ATOM 716 O O . LEU A 1 92 ? 7.529 -1.032 -9.994 1.00 95.81 92 LEU A O 1
ATOM 720 N N . GLN A 1 93 ? 7.587 -0.121 -7.938 1.00 96.06 93 GLN A N 1
ATOM 721 C CA . GLN A 1 93 ? 9.013 0.190 -7.955 1.00 96.06 93 GLN A CA 1
ATOM 722 C C . GLN A 1 93 ? 9.860 -1.060 -8.240 1.00 96.06 93 GLN A C 1
ATOM 724 O O . GLN A 1 93 ? 10.726 -1.044 -9.114 1.00 96.06 93 GLN A O 1
ATOM 729 N N . LEU A 1 94 ? 9.595 -2.179 -7.552 1.00 95.38 94 LEU A N 1
ATOM 730 C CA . LEU A 1 94 ? 10.337 -3.420 -7.774 1.00 95.38 94 LEU A CA 1
ATOM 731 C C . LEU A 1 94 ? 10.158 -3.948 -9.202 1.00 95.38 94 LEU A C 1
ATOM 733 O O . LEU A 1 94 ? 11.135 -4.401 -9.801 1.00 95.38 94 LEU A O 1
ATOM 737 N N . LYS A 1 95 ? 8.938 -3.896 -9.756 1.00 94.31 95 LYS A N 1
ATOM 738 C CA . LYS A 1 95 ? 8.681 -4.329 -11.137 1.00 94.31 95 LYS A CA 1
ATOM 739 C C . LYS A 1 95 ? 9.515 -3.527 -12.130 1.00 94.31 95 LYS A C 1
ATOM 741 O O . LYS A 1 95 ? 10.135 -4.129 -13.009 1.00 94.31 95 LYS A O 1
ATOM 746 N N . ARG A 1 96 ? 9.529 -2.202 -11.994 1.00 94.56 96 ARG A N 1
ATOM 747 C CA . ARG A 1 96 ? 10.246 -1.305 -12.906 1.00 94.56 96 ARG A CA 1
ATOM 748 C C . ARG A 1 96 ? 11.747 -1.500 -12.828 1.00 94.56 96 ARG A C 1
ATOM 750 O O . ARG A 1 96 ? 12.374 -1.762 -13.848 1.00 94.56 96 ARG A O 1
ATOM 757 N N . LEU A 1 97 ? 12.299 -1.517 -11.615 1.00 94.00 97 LEU A N 1
ATOM 758 C CA . LEU A 1 97 ? 13.726 -1.759 -11.393 1.00 94.00 97 LEU A CA 1
ATOM 759 C C . LEU A 1 97 ? 14.188 -3.119 -11.940 1.00 94.00 97 LEU A C 1
ATOM 761 O O . LEU A 1 97 ? 15.292 -3.224 -12.471 1.00 94.00 97 LEU A O 1
ATOM 765 N N . ALA A 1 98 ? 13.356 -4.158 -11.820 1.00 92.06 98 ALA A N 1
ATOM 766 C CA . ALA A 1 98 ? 13.644 -5.470 -12.396 1.00 92.06 98 ALA A CA 1
ATOM 767 C C . ALA A 1 98 ? 13.567 -5.463 -13.932 1.00 92.06 98 ALA A C 1
ATOM 769 O O . ALA A 1 98 ? 14.407 -6.067 -14.588 1.00 92.06 98 ALA A O 1
ATOM 770 N N . THR A 1 99 ? 12.580 -4.771 -14.508 1.00 91.06 99 THR A N 1
ATOM 771 C CA . THR A 1 99 ? 12.389 -4.690 -15.968 1.00 91.06 99 THR A CA 1
ATOM 772 C C . THR A 1 99 ? 13.503 -3.884 -16.639 1.00 91.06 99 THR A C 1
ATOM 774 O O . THR A 1 99 ? 13.958 -4.253 -17.713 1.00 91.06 99 THR A O 1
ATOM 777 N N . ALA A 1 100 ? 13.990 -2.833 -15.977 1.00 92.81 100 ALA A N 1
ATOM 778 C CA . ALA A 1 100 ? 15.108 -2.016 -16.439 1.00 92.81 100 ALA A CA 1
ATOM 779 C C . ALA A 1 100 ? 16.492 -2.665 -16.216 1.00 92.81 100 ALA A C 1
ATOM 781 O O . ALA A 1 100 ? 17.505 -2.060 -16.550 1.00 92.81 100 ALA A O 1
ATOM 782 N N . GLY A 1 101 ? 16.568 -3.858 -15.609 1.00 92.62 101 GLY A N 1
ATOM 783 C CA . GLY A 1 101 ? 17.842 -4.535 -15.331 1.00 92.62 101 GLY A CA 1
ATOM 784 C C . GLY A 1 101 ? 18.716 -3.858 -14.264 1.00 92.62 101 GLY A C 1
ATOM 785 O O . GLY A 1 101 ? 19.891 -4.185 -14.135 1.00 92.62 101 GLY A O 1
ATOM 786 N N . ILE A 1 102 ? 18.160 -2.931 -13.474 1.00 93.69 102 ILE A N 1
ATOM 787 C CA . ILE A 1 102 ? 18.903 -2.155 -12.462 1.00 93.69 102 ILE A CA 1
ATOM 788 C C . ILE A 1 102 ? 19.265 -3.022 -11.244 1.00 93.69 102 ILE A C 1
ATOM 790 O O . ILE A 1 102 ? 20.282 -2.810 -10.579 1.00 93.69 102 ILE A O 1
ATOM 794 N N . LEU A 1 103 ? 18.422 -4.003 -10.910 1.00 92.31 103 LEU A N 1
ATOM 795 C CA . LEU A 1 103 ? 18.653 -4.910 -9.787 1.00 92.31 103 LEU A CA 1
ATOM 796 C C . LEU A 1 103 ? 19.278 -6.218 -10.262 1.00 92.31 103 LEU A C 1
ATOM 798 O O . LEU A 1 103 ? 18.744 -6.885 -11.143 1.00 92.31 103 LEU A O 1
ATOM 802 N N . SER A 1 104 ? 20.342 -6.651 -9.580 1.00 92.81 104 SER A N 1
ATOM 803 C CA . SER A 1 104 ? 20.835 -8.019 -9.739 1.00 92.81 104 SER A CA 1
ATOM 804 C C . SER A 1 104 ? 19.770 -9.035 -9.296 1.00 92.81 104 SER A C 1
ATOM 806 O O . SER A 1 104 ? 18.983 -8.735 -8.384 1.00 92.81 104 SER A O 1
ATOM 808 N N . PRO A 1 105 ? 19.773 -10.267 -9.839 1.00 91.38 105 PRO A N 1
ATOM 809 C CA . PRO A 1 105 ? 18.786 -11.280 -9.467 1.00 91.38 105 PRO A CA 1
ATOM 810 C C . PRO A 1 105 ? 18.729 -11.571 -7.961 1.00 91.38 105 PRO A C 1
ATOM 812 O O . PRO A 1 105 ? 17.653 -11.748 -7.385 1.00 91.38 105 PRO A O 1
ATOM 815 N N . ALA A 1 106 ? 19.881 -11.539 -7.283 1.00 93.12 106 ALA A N 1
ATOM 816 C CA . ALA A 1 106 ? 19.958 -11.695 -5.832 1.00 93.12 106 ALA A CA 1
ATOM 817 C C . ALA A 1 106 ? 19.233 -10.557 -5.089 1.00 93.12 106 ALA A C 1
ATOM 819 O O . ALA A 1 106 ? 18.414 -10.814 -4.202 1.00 93.12 106 ALA A O 1
ATOM 820 N N . LYS A 1 107 ? 19.473 -9.296 -5.480 1.00 93.94 107 LYS A N 1
ATOM 821 C CA . LYS A 1 107 ? 18.797 -8.131 -4.885 1.00 93.94 107 LYS A CA 1
ATOM 822 C C . LYS A 1 107 ? 17.295 -8.155 -5.164 1.00 93.94 107 LYS A C 1
ATOM 824 O O . LYS A 1 107 ? 16.508 -7.862 -4.261 1.00 93.94 107 LYS A O 1
ATOM 829 N N . GLN A 1 108 ? 16.894 -8.544 -6.374 1.00 92.75 108 GLN A N 1
ATOM 830 C CA . GLN A 1 108 ? 15.488 -8.707 -6.736 1.00 92.75 108 GLN A CA 1
ATOM 831 C C . GLN A 1 108 ? 14.806 -9.752 -5.843 1.00 92.75 108 GLN A C 1
ATOM 833 O O . GLN A 1 108 ? 13.755 -9.464 -5.271 1.00 92.75 108 GLN A O 1
ATOM 838 N N . ARG A 1 109 ? 15.419 -10.929 -5.654 1.00 92.38 109 ARG A N 1
ATOM 839 C CA . ARG A 1 109 ? 14.891 -11.991 -4.782 1.00 92.38 109 ARG A CA 1
ATOM 840 C C . ARG A 1 109 ? 14.729 -11.529 -3.334 1.00 92.38 109 ARG A C 1
ATOM 842 O O . ARG A 1 109 ? 13.692 -11.789 -2.731 1.00 92.38 109 ARG A O 1
ATOM 849 N N . ILE A 1 110 ? 15.715 -10.815 -2.787 1.00 94.56 110 ILE A N 1
ATOM 850 C CA . ILE A 1 110 ? 15.650 -10.276 -1.419 1.00 94.56 110 ILE A CA 1
ATOM 851 C C . ILE A 1 110 ? 14.479 -9.299 -1.277 1.00 94.56 110 ILE A C 1
ATOM 853 O O . ILE A 1 110 ? 13.663 -9.455 -0.369 1.00 94.56 110 ILE A O 1
ATOM 857 N N . ARG A 1 111 ? 14.361 -8.310 -2.174 1.00 94.62 111 ARG A N 1
ATOM 858 C CA . ARG A 1 111 ? 13.263 -7.327 -2.127 1.00 94.62 111 ARG A CA 1
ATOM 859 C C . ARG A 1 111 ? 11.899 -7.987 -2.308 1.00 94.62 111 ARG A C 1
ATOM 861 O O . ARG A 1 111 ? 10.952 -7.643 -1.611 1.00 94.62 111 ARG A O 1
ATOM 868 N N . PHE A 1 112 ? 11.815 -8.981 -3.185 1.00 93.81 112 PHE A N 1
ATOM 869 C CA . PHE A 1 112 ? 10.592 -9.739 -3.400 1.00 93.81 112 PHE A CA 1
ATOM 870 C C . PHE A 1 112 ? 10.159 -10.538 -2.159 1.00 93.81 112 PHE A C 1
ATOM 872 O O . PHE A 1 112 ? 8.983 -10.541 -1.800 1.00 93.81 112 PHE A O 1
ATOM 879 N N . ASN A 1 113 ? 11.104 -11.172 -1.462 1.00 93.75 113 ASN A N 1
ATOM 880 C CA . ASN A 1 113 ? 10.818 -11.863 -0.204 1.00 93.75 113 ASN A CA 1
ATOM 881 C C . ASN A 1 113 ? 10.350 -10.893 0.889 1.00 93.75 113 ASN A C 1
ATOM 883 O O . ASN A 1 113 ? 9.407 -11.213 1.609 1.00 93.75 113 ASN A O 1
ATOM 887 N N . ARG A 1 114 ? 10.943 -9.693 0.974 1.00 94.69 114 ARG A N 1
ATOM 888 C CA . ARG A 1 114 ? 10.474 -8.646 1.897 1.00 94.69 114 ARG A CA 1
ATOM 889 C C . ARG A 1 114 ? 9.047 -8.204 1.587 1.00 94.69 114 ARG A C 1
ATOM 891 O O . ARG A 1 114 ? 8.262 -8.074 2.515 1.00 94.69 114 ARG A O 1
ATOM 898 N N . LEU A 1 115 ? 8.690 -8.041 0.309 1.00 94.81 115 LEU A N 1
ATOM 899 C CA . LEU A 1 115 ? 7.309 -7.737 -0.081 1.00 94.81 115 LEU A CA 1
ATOM 900 C C . LEU A 1 115 ? 6.342 -8.832 0.373 1.00 94.81 115 LEU A C 1
ATOM 902 O O . LEU A 1 115 ? 5.317 -8.520 0.963 1.00 94.81 115 LEU A O 1
ATOM 906 N N . LYS A 1 116 ? 6.671 -10.111 0.167 1.00 94.50 116 LYS A N 1
ATOM 907 C CA . LYS A 1 116 ? 5.830 -11.221 0.647 1.00 94.50 116 LYS A CA 1
ATOM 908 C C . LYS A 1 116 ? 5.645 -11.207 2.163 1.00 94.50 116 LYS A C 1
ATOM 910 O O . LYS A 1 116 ? 4.530 -11.381 2.643 1.00 94.50 116 LYS A O 1
ATOM 915 N N . GLN A 1 117 ? 6.730 -10.993 2.903 1.00 94.44 117 GLN A N 1
ATOM 916 C CA . GLN A 1 117 ? 6.677 -10.907 4.359 1.00 94.44 117 GLN A CA 1
ATOM 917 C C . GLN A 1 117 ? 5.823 -9.716 4.813 1.00 94.44 117 GLN A C 1
ATOM 919 O O . GLN A 1 117 ? 4.931 -9.885 5.636 1.00 94.44 117 GLN A O 1
ATOM 924 N N . SER A 1 118 ? 6.042 -8.542 4.215 1.00 95.12 118 SER A N 1
ATOM 925 C CA . SER A 1 118 ? 5.249 -7.335 4.457 1.00 95.12 118 SER A CA 1
ATOM 926 C C . SER A 1 118 ? 3.764 -7.560 4.164 1.00 95.12 118 SER A C 1
ATOM 928 O O . SER A 1 118 ? 2.931 -7.197 4.987 1.00 95.12 118 SER A O 1
ATOM 930 N N . GLN A 1 119 ? 3.420 -8.219 3.052 1.00 96.00 119 GLN A N 1
ATOM 931 C CA . GLN A 1 119 ? 2.033 -8.539 2.704 1.00 96.00 119 GLN A CA 1
ATOM 932 C C . GLN A 1 119 ? 1.361 -9.398 3.782 1.00 96.00 119 GLN A C 1
ATOM 934 O O . GLN A 1 119 ? 0.221 -9.122 4.142 1.00 96.00 119 GLN A O 1
ATOM 939 N N . SER A 1 120 ? 2.063 -10.403 4.317 1.00 95.69 120 SER A N 1
ATOM 940 C CA . SER A 1 120 ? 1.541 -11.235 5.409 1.00 95.69 120 SER A CA 1
ATOM 941 C C . SER A 1 120 ? 1.235 -10.391 6.645 1.00 95.69 120 SER A C 1
ATOM 943 O O . SER A 1 120 ? 0.108 -10.407 7.125 1.00 95.69 120 SER A O 1
ATOM 945 N N . SER A 1 121 ? 2.194 -9.579 7.099 1.00 96.62 121 SER A N 1
ATOM 946 C CA . SER A 1 121 ? 1.998 -8.714 8.269 1.00 96.62 121 SER A CA 1
ATOM 947 C C . SER A 1 121 ? 0.868 -7.697 8.072 1.00 96.62 121 SER A C 1
ATOM 949 O O . SER A 1 121 ? 0.128 -7.407 9.008 1.00 96.62 121 SER A O 1
ATOM 951 N N . LEU A 1 122 ? 0.700 -7.175 6.853 1.00 97.00 122 LEU A N 1
ATOM 952 C CA . LEU A 1 122 ? -0.401 -6.271 6.516 1.00 97.00 122 LEU A CA 1
ATOM 953 C C . LEU A 1 122 ? -1.760 -6.971 6.566 1.00 97.00 122 LEU A C 1
ATOM 955 O O . LEU A 1 122 ? -2.737 -6.353 6.982 1.00 97.00 122 LEU A O 1
ATOM 959 N N . ILE A 1 123 ? -1.840 -8.233 6.143 1.00 96.62 123 ILE A N 1
ATOM 960 C CA . ILE A 1 123 ? -3.068 -9.026 6.243 1.00 96.62 123 ILE A CA 1
ATOM 961 C C . ILE A 1 123 ? -3.420 -9.272 7.713 1.00 96.62 123 ILE A C 1
ATOM 963 O O . ILE A 1 123 ? -4.577 -9.077 8.087 1.00 96.62 123 ILE A O 1
ATOM 967 N N . ASP A 1 124 ? -2.438 -9.638 8.536 1.00 96.75 124 ASP A N 1
ATOM 968 C CA . ASP A 1 124 ? -2.645 -9.906 9.962 1.00 96.75 124 ASP A CA 1
ATOM 969 C C . ASP A 1 124 ? -3.154 -8.651 10.698 1.00 96.75 124 ASP A C 1
ATOM 971 O O . ASP A 1 124 ? -4.156 -8.707 11.415 1.00 96.75 124 ASP A O 1
ATOM 975 N N . GLU A 1 125 ? -2.539 -7.485 10.460 1.00 97.06 125 GLU A N 1
ATOM 976 C CA . GLU A 1 125 ? -2.987 -6.221 11.067 1.00 97.06 125 GLU A CA 1
ATOM 977 C C . GLU A 1 125 ? -4.363 -5.785 10.538 1.00 97.06 125 GLU A C 1
ATOM 979 O O . GLU A 1 125 ? -5.196 -5.306 11.309 1.00 97.06 125 GLU A O 1
ATOM 984 N N . HIS A 1 126 ? -4.656 -5.999 9.248 1.00 96.25 126 HIS A N 1
ATOM 985 C CA . HIS A 1 126 ? -5.990 -5.736 8.691 1.00 96.25 126 HIS A CA 1
ATOM 986 C C . HIS A 1 126 ? -7.069 -6.571 9.385 1.00 96.25 126 HIS A C 1
ATOM 988 O O . HIS A 1 126 ? -8.125 -6.045 9.734 1.00 96.25 126 HIS A O 1
ATOM 994 N N . GLN A 1 127 ? -6.801 -7.857 9.631 1.00 95.81 127 GLN A N 1
ATOM 995 C CA . GLN A 1 127 ? -7.714 -8.726 10.373 1.00 95.81 127 GLN A CA 1
ATOM 996 C C . GLN A 1 127 ? -7.910 -8.241 11.812 1.00 95.81 127 GLN A C 1
ATOM 998 O O . GLN A 1 127 ? -9.050 -8.125 12.267 1.00 95.81 127 GLN A O 1
ATOM 1003 N N . ALA A 1 128 ? -6.823 -7.910 12.513 1.00 95.94 128 ALA A N 1
ATOM 1004 C CA . ALA A 1 128 ? -6.882 -7.427 13.889 1.00 95.94 128 ALA A CA 1
ATOM 1005 C C . ALA A 1 128 ? -7.702 -6.131 14.012 1.00 95.94 128 ALA A C 1
ATOM 1007 O O . ALA A 1 128 ? -8.565 -6.013 14.888 1.00 95.94 128 ALA A O 1
ATOM 1008 N N . LEU A 1 129 ? -7.484 -5.174 13.106 1.00 95.62 129 LEU A N 1
ATOM 1009 C CA . LEU A 1 129 ? -8.239 -3.921 13.066 1.00 95.62 129 LEU A CA 1
ATOM 1010 C C . LEU A 1 129 ? -9.707 -4.146 12.708 1.00 95.62 129 LEU A C 1
ATOM 1012 O O . LEU A 1 129 ? -10.585 -3.553 13.336 1.00 95.62 129 LEU A O 1
ATOM 1016 N N . TRP A 1 130 ? -9.994 -5.041 11.759 1.00 94.75 130 TRP A N 1
ATOM 1017 C CA . TRP A 1 130 ? -11.369 -5.383 11.405 1.00 94.75 130 TRP A CA 1
ATOM 1018 C C . TRP A 1 130 ? -12.142 -5.916 12.608 1.00 94.75 130 TRP A C 1
ATOM 1020 O O . TRP A 1 130 ? -13.214 -5.399 12.919 1.00 94.75 130 TRP A O 1
ATOM 1030 N N . LEU A 1 131 ? -11.588 -6.912 13.306 1.00 94.44 131 LEU A N 1
ATOM 1031 C CA . LEU A 1 131 ? -12.215 -7.551 14.469 1.00 94.44 131 LEU A CA 1
ATOM 1032 C C . LEU A 1 131 ? -12.359 -6.601 15.663 1.00 94.44 131 LEU A C 1
ATOM 1034 O O . LEU A 1 131 ? -13.233 -6.797 16.501 1.00 94.44 131 LEU A O 1
ATOM 1038 N N . SER A 1 132 ? -11.543 -5.547 15.715 1.00 92.62 132 SER A N 1
ATOM 1039 C CA . SER A 1 132 ? -11.653 -4.498 16.732 1.00 92.62 132 SER A CA 1
ATOM 1040 C C . SER A 1 132 ? -12.872 -3.584 16.530 1.00 92.62 132 SER A C 1
ATOM 1042 O O . SER A 1 132 ? -13.249 -2.868 17.455 1.00 92.62 132 SER A O 1
ATOM 1044 N N . ARG A 1 133 ? -13.492 -3.576 15.338 1.00 87.56 133 ARG A N 1
ATOM 1045 C CA . ARG A 1 133 ? -14.605 -2.665 14.992 1.00 87.56 133 ARG A CA 1
ATOM 1046 C C . ARG A 1 133 ? -15.861 -3.337 14.472 1.00 87.56 133 ARG A C 1
ATOM 1048 O O . ARG A 1 133 ? -16.953 -2.798 14.631 1.00 87.56 133 ARG A O 1
ATOM 1055 N N . ASN A 1 134 ? -15.702 -4.462 13.795 1.00 89.00 134 ASN A N 1
ATOM 1056 C CA . ASN A 1 134 ? -16.736 -5.091 12.997 1.00 89.00 134 ASN A CA 1
ATOM 1057 C C . ASN A 1 134 ? -16.943 -6.539 13.440 1.00 89.00 134 ASN A C 1
ATOM 1059 O O . ASN A 1 134 ? -16.071 -7.178 14.026 1.00 89.00 134 ASN A O 1
ATOM 1063 N N . ARG A 1 135 ? -18.111 -7.085 13.096 1.00 87.94 135 ARG A N 1
ATOM 1064 C CA . ARG A 1 135 ? -18.362 -8.529 13.181 1.00 87.94 135 ARG A CA 1
ATOM 1065 C C . ARG A 1 135 ? -17.599 -9.265 12.068 1.00 87.94 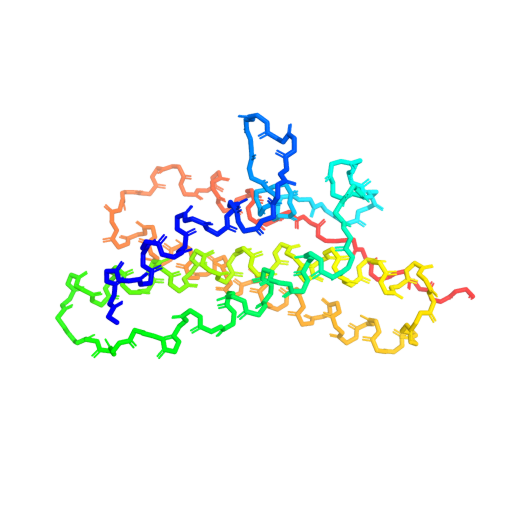135 ARG A C 1
ATOM 1067 O O . ARG A 1 135 ? -17.107 -8.653 11.124 1.00 87.94 135 ARG A O 1
ATOM 1074 N N . LEU A 1 136 ? -17.550 -10.596 12.153 1.00 87.88 136 LEU A N 1
ATOM 1075 C CA . LEU A 1 136 ? -16.802 -11.462 11.225 1.00 87.88 136 LEU A CA 1
ATOM 1076 C C . LEU A 1 136 ? -17.219 -11.355 9.743 1.00 87.88 136 LEU A C 1
ATOM 1078 O O . LEU A 1 136 ? -16.424 -11.690 8.867 1.00 87.88 136 LEU A O 1
ATOM 1082 N N . GLY A 1 137 ? -18.449 -10.927 9.445 1.00 90.69 137 GLY A N 1
ATOM 1083 C CA . GLY A 1 137 ? -18.952 -10.855 8.068 1.00 90.69 137 GLY A CA 1
ATOM 1084 C C . GLY A 1 137 ? -18.121 -9.915 7.189 1.00 90.69 137 GLY A C 1
ATOM 1085 O O . GLY A 1 137 ? -17.765 -8.830 7.631 1.00 90.69 137 GLY A O 1
ATOM 1086 N N . GLY A 1 138 ? -17.806 -10.328 5.956 1.00 89.12 138 GLY A N 1
ATOM 1087 C CA . GLY A 1 138 ? -17.025 -9.541 4.988 1.00 89.12 138 GLY A CA 1
ATOM 1088 C C . GLY A 1 138 ? -15.501 -9.595 5.173 1.00 89.12 138 GLY A C 1
ATOM 1089 O O . GLY A 1 138 ? -14.755 -9.181 4.280 1.00 89.12 138 GLY A O 1
ATOM 1090 N N . LEU A 1 139 ? -15.012 -10.126 6.302 1.00 91.25 139 LEU A N 1
ATOM 1091 C CA . LEU A 1 139 ? -13.577 -10.205 6.579 1.00 91.25 139 LEU A CA 1
ATOM 1092 C C . LEU A 1 139 ? -12.859 -11.135 5.596 1.00 91.25 139 LEU A C 1
ATOM 1094 O O . LEU A 1 139 ? -11.793 -10.796 5.081 1.00 91.25 139 LEU A O 1
ATOM 1098 N N . LYS A 1 140 ? -13.442 -12.307 5.324 1.00 91.62 140 LYS A N 1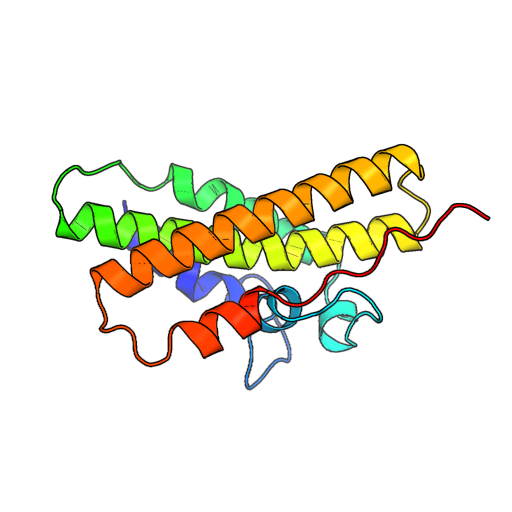
ATOM 1099 C CA . LYS A 1 140 ? -12.835 -13.326 4.460 1.00 91.62 140 LYS A CA 1
ATOM 1100 C C . LYS A 1 140 ? -12.614 -12.788 3.047 1.00 91.62 140 LYS A C 1
ATOM 1102 O O . LYS A 1 140 ? -11.536 -12.964 2.484 1.00 91.62 140 LYS A O 1
ATOM 1107 N N . GLU A 1 141 ? -13.611 -12.105 2.500 1.00 90.50 141 GLU A N 1
ATOM 1108 C CA . GLU A 1 141 ? -13.572 -11.481 1.181 1.00 90.50 141 GLU A CA 1
ATOM 1109 C C . GLU A 1 141 ? -12.533 -10.354 1.149 1.00 90.50 141 GLU A C 1
ATOM 1111 O O . GLU A 1 141 ? -11.678 -10.316 0.262 1.00 90.50 141 GLU A O 1
ATOM 1116 N N . SER A 1 142 ? -12.534 -9.477 2.160 1.00 88.62 142 SER A N 1
ATOM 1117 C CA . SER A 1 142 ? -11.567 -8.380 2.255 1.00 88.62 142 SER A CA 1
ATOM 1118 C C . SER A 1 142 ? -10.120 -8.877 2.347 1.00 88.62 142 SER A C 1
ATOM 1120 O O . SER A 1 142 ? -9.235 -8.313 1.702 1.00 88.62 142 SER A O 1
ATOM 1122 N N . VAL A 1 143 ? -9.869 -9.935 3.120 1.00 92.25 143 VAL A N 1
ATOM 1123 C CA . VAL A 1 143 ? -8.549 -10.570 3.231 1.00 92.25 143 VAL A CA 1
ATOM 1124 C C . VAL A 1 143 ? -8.150 -11.228 1.916 1.00 92.25 143 VAL A C 1
ATOM 1126 O O . VAL A 1 143 ? -7.002 -11.094 1.498 1.00 92.25 143 VAL A O 1
ATOM 1129 N N . ALA A 1 144 ? -9.080 -11.895 1.229 1.00 89.62 144 ALA A N 1
ATOM 1130 C CA . ALA A 1 144 ? -8.804 -12.526 -0.058 1.00 89.62 144 ALA A CA 1
ATOM 1131 C C . ALA A 1 144 ? -8.330 -11.508 -1.111 1.00 89.62 144 ALA A C 1
ATOM 1133 O O . ALA A 1 144 ? -7.417 -11.808 -1.880 1.00 89.62 144 ALA A O 1
ATOM 1134 N N . HIS A 1 145 ? -8.881 -10.289 -1.107 1.00 88.25 145 HIS A N 1
ATOM 1135 C CA . HIS A 1 145 ? -8.394 -9.206 -1.964 1.00 88.25 145 HIS A CA 1
ATOM 1136 C C . HIS A 1 145 ? -6.954 -8.789 -1.628 1.00 88.25 145 HIS A C 1
ATOM 1138 O O . HIS A 1 145 ? -6.146 -8.595 -2.536 1.00 88.25 145 HIS A O 1
ATOM 1144 N N . LEU A 1 146 ? -6.599 -8.679 -0.344 1.00 89.88 146 LEU A N 1
ATOM 1145 C CA . LEU A 1 146 ? -5.232 -8.341 0.078 1.00 89.88 146 LEU A CA 1
ATOM 1146 C C . LEU A 1 146 ? -4.233 -9.474 -0.187 1.00 89.88 146 LEU A C 1
ATOM 1148 O O . LEU A 1 146 ? -3.070 -9.212 -0.495 1.00 89.88 146 LEU A O 1
ATOM 1152 N N . ALA A 1 147 ? -4.692 -10.723 -0.147 1.00 89.88 147 ALA A N 1
ATOM 1153 C CA . ALA A 1 147 ? -3.914 -11.927 -0.420 1.00 89.88 147 ALA A CA 1
ATOM 1154 C C . ALA A 1 147 ? -3.694 -12.198 -1.922 1.00 89.88 147 ALA A C 1
ATOM 1156 O O . ALA A 1 147 ? -3.452 -13.340 -2.325 1.00 89.88 147 ALA A O 1
ATOM 1157 N N . VAL A 1 148 ? -3.753 -11.162 -2.772 1.00 85.44 148 VAL A N 1
ATOM 1158 C CA . VAL A 1 148 ? -3.416 -11.276 -4.196 1.00 85.44 148 VAL A CA 1
ATOM 1159 C C . VAL A 1 148 ? -2.061 -11.961 -4.354 1.00 85.44 148 VAL A C 1
ATOM 1161 O O . VAL A 1 148 ? -1.034 -11.517 -3.835 1.00 85.44 148 VAL A O 1
ATOM 1164 N N . ARG A 1 149 ? -2.072 -13.067 -5.104 1.00 82.94 149 ARG A N 1
ATOM 1165 C CA . ARG A 1 149 ? -0.904 -13.922 -5.289 1.00 82.94 149 ARG A CA 1
ATOM 1166 C C . ARG A 1 149 ? 0.170 -13.186 -6.083 1.00 82.94 149 ARG A C 1
ATOM 1168 O O . ARG A 1 149 ? 0.032 -12.979 -7.290 1.00 82.94 149 ARG A O 1
ATOM 1175 N N . LEU A 1 150 ? 1.264 -12.847 -5.407 1.00 83.50 150 LEU A N 1
ATOM 1176 C CA . LEU A 1 150 ? 2.471 -12.340 -6.051 1.00 83.50 150 LEU A CA 1
ATOM 1177 C C . LEU A 1 150 ? 3.117 -13.450 -6.908 1.00 83.50 150 LEU A C 1
ATOM 1179 O O . LEU A 1 150 ? 3.043 -14.632 -6.548 1.00 83.50 150 LEU A O 1
ATOM 1183 N N . PRO A 1 151 ? 3.739 -13.109 -8.050 1.00 80.31 151 PRO A N 1
ATOM 1184 C CA . PRO A 1 151 ? 4.264 -14.093 -8.986 1.00 80.31 151 PRO A CA 1
ATOM 1185 C C . PRO A 1 151 ? 5.447 -14.839 -8.359 1.00 80.31 151 PRO A C 1
ATOM 1187 O O . PRO A 1 151 ? 6.083 -14.351 -7.431 1.00 80.31 151 PRO A O 1
ATOM 1190 N N . ALA A 1 152 ? 5.780 -16.036 -8.838 1.00 67.44 152 ALA A N 1
ATOM 1191 C CA . ALA A 1 152 ? 7.053 -16.632 -8.439 1.00 67.44 152 ALA A CA 1
ATOM 1192 C C . ALA A 1 152 ? 8.199 -15.719 -8.910 1.00 67.44 152 ALA A C 1
ATOM 1194 O O . ALA A 1 152 ? 8.117 -15.142 -9.999 1.00 67.44 152 ALA A O 1
ATOM 1195 N N . ALA A 1 153 ? 9.256 -15.577 -8.104 1.00 61.16 153 ALA A N 1
ATOM 1196 C CA . ALA A 1 153 ? 10.493 -14.993 -8.609 1.00 61.16 153 ALA A CA 1
ATOM 1197 C C . ALA A 1 153 ? 10.918 -15.846 -9.812 1.00 61.16 153 ALA A C 1
ATOM 1199 O O . ALA A 1 153 ? 11.014 -17.068 -9.673 1.00 61.16 153 ALA A O 1
ATOM 1200 N N . ARG A 1 154 ? 11.066 -15.238 -10.996 1.00 54.47 154 ARG A N 1
ATOM 1201 C CA . ARG A 1 154 ? 11.500 -15.992 -12.177 1.00 54.47 154 ARG A CA 1
ATOM 1202 C C . ARG A 1 154 ? 12.864 -16.620 -11.855 1.00 54.47 154 ARG A C 1
ATOM 1204 O O . ARG A 1 154 ? 13.724 -15.897 -11.349 1.00 54.47 154 ARG A O 1
ATOM 1211 N N . PRO A 1 155 ?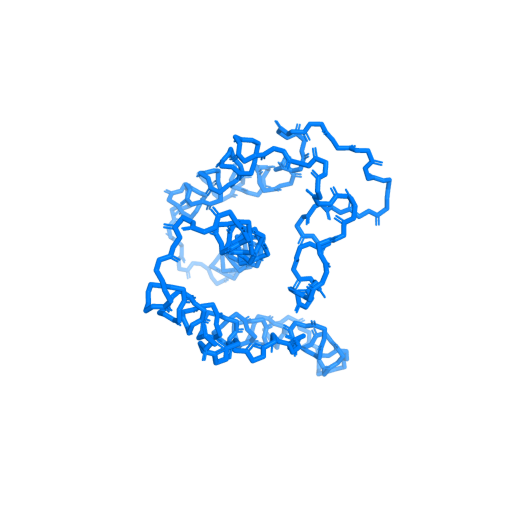 13.056 -17.930 -12.080 1.00 38.12 155 PRO A N 1
ATOM 1212 C CA . PRO A 1 155 ? 14.388 -18.508 -12.037 1.00 38.12 155 PRO A CA 1
ATOM 1213 C C . PRO A 1 155 ? 15.240 -17.845 -13.126 1.00 38.12 155 PRO A C 1
ATOM 1215 O O . PRO A 1 155 ? 14.726 -17.495 -14.189 1.00 38.12 155 PRO A O 1
ATOM 1218 N N . ASN A 1 156 ? 16.514 -17.611 -12.818 1.00 44.50 156 ASN A N 1
ATOM 1219 C CA . ASN A 1 156 ? 17.474 -17.054 -13.767 1.00 44.50 156 ASN A CA 1
ATOM 1220 C C . ASN A 1 156 ? 17.541 -17.969 -15.001 1.00 44.50 156 ASN A C 1
ATOM 1222 O O . ASN A 1 156 ? 17.707 -19.178 -14.834 1.00 44.50 156 ASN A O 1
ATOM 1226 N N . HIS A 1 157 ? 17.406 -17.391 -16.194 1.00 36.19 157 HIS A N 1
ATOM 1227 C CA . HIS A 1 157 ? 17.900 -17.981 -17.436 1.00 36.19 157 HIS A CA 1
ATOM 1228 C C . HIS A 1 157 ? 19.226 -17.310 -17.770 1.00 36.19 157 HIS A C 1
ATOM 1230 O O . HIS A 1 157 ? 19.300 -16.075 -17.560 1.00 36.19 157 HIS A O 1
#

Secondary structure (DSSP, 8-state):
-HHHHHHHHHGGGGSS----SS--HHHHHHT--SSS--HHHHTS-HHHHHHHHHHHHHTGGGS----SHHHHHHHHHHHHHHHHHHHHHHHHHHHHHHHTT-S-HHHHHHHHHHHHHHHHHHHHHHHHHHHHHS-STTHHHHHHHHT--PPPPPPP-